Protein AF-A0A969T1V1-F1 (afdb_monomer_lite)

Sequence (151 aa):
MIDFSRWQRIPQPQRDLLFLREVGWFDTRNWFRPGLYQIVAAVGGVSVLAELASQNFFSVLLAGGVAGLAIRQVWQDMNSETAQLDADEFALRRAQFRGYDRPEAARQLALAIETTLQADKTDIETTLRLQRLQAIARGVNATSPQNFTES

Foldseek 3Di:
DDDVVLLVVQPPLLNLLVVQLVVQLVVLLDDDDCVVVVLVVLVVVLVVVVVVCPPDPVSVVVSVVVNVVVVVVSVCSSVDLVSSLRSSVSSLVVVVVVVDDNLRSLVSNLVSLVSRVVDDVPPPSNVVSSVVSNCVNVVNPPDDPPDDPDD

Secondary structure (DSSP, 8-state):
---HHHHTTS-HHHHHHHHHHHHHHHHHHSSSSTHHHHHHHHHHHHHHHHHHGGG-HHHHHHHHHHHHHHHHHHHHHHTSHHHHHHHHHHHHHHHHHTT--HHHHHHHHHHHHHHHHT--TT-HHHHHHHHHHHHHHTT-----S------

Structure (mmCIF, N/CA/C/O backbone):
data_AF-A0A969T1V1-F1
#
_entry.id   AF-A0A969T1V1-F1
#
loop_
_atom_site.group_PDB
_atom_site.id
_atom_site.type_symbol
_atom_site.label_atom_id
_atom_site.label_alt_id
_atom_site.label_comp_id
_atom_site.label_asym_id
_atom_site.label_entity_id
_atom_site.label_seq_id
_atom_site.pdbx_PDB_ins_code
_atom_site.Cartn_x
_atom_site.Cartn_y
_atom_site.Cartn_z
_atom_site.occupancy
_atom_site.B_iso_or_equiv
_atom_site.auth_seq_id
_atom_site.auth_comp_id
_atom_site.auth_asym_id
_atom_site.auth_atom_id
_atom_site.pdbx_PDB_model_num
ATOM 1 N N . MET A 1 1 ? 8.887 -17.202 1.821 1.00 34.00 1 MET A N 1
ATOM 2 C CA . MET A 1 1 ? 7.700 -18.082 1.903 1.00 34.00 1 MET A CA 1
ATOM 3 C C . MET A 1 1 ? 6.876 -17.626 3.091 1.00 34.00 1 MET A C 1
ATOM 5 O O . MET A 1 1 ? 7.435 -17.509 4.172 1.00 34.00 1 MET A O 1
ATOM 9 N N . ILE A 1 2 ? 5.606 -17.276 2.882 1.00 48.94 2 ILE A N 1
ATOM 10 C CA . ILE A 1 2 ? 4.709 -16.863 3.970 1.00 48.94 2 ILE A CA 1
ATOM 11 C C . ILE A 1 2 ? 4.403 -18.103 4.813 1.00 48.94 2 ILE A C 1
ATOM 13 O O . ILE A 1 2 ? 3.995 -19.133 4.282 1.00 48.94 2 ILE A O 1
ATOM 17 N N . ASP A 1 3 ? 4.631 -18.017 6.119 1.00 65.69 3 ASP A N 1
ATOM 18 C CA . ASP A 1 3 ? 4.321 -19.096 7.051 1.00 65.69 3 ASP A CA 1
ATOM 19 C C . ASP A 1 3 ? 2.796 -19.181 7.246 1.00 65.69 3 ASP A C 1
ATOM 21 O O . ASP A 1 3 ? 2.189 -18.373 7.957 1.00 65.69 3 ASP A O 1
ATOM 25 N N . PHE A 1 4 ? 2.158 -20.153 6.586 1.00 65.94 4 PHE A N 1
ATOM 26 C CA . PHE A 1 4 ? 0.708 -20.377 6.650 1.00 65.94 4 PHE A CA 1
ATOM 27 C C . PHE A 1 4 ? 0.198 -20.612 8.082 1.00 65.94 4 PHE A C 1
ATOM 29 O O . PHE A 1 4 ? -0.967 -20.323 8.369 1.00 65.94 4 PHE A O 1
ATOM 36 N N . SER A 1 5 ? 1.056 -21.071 9.001 1.00 65.56 5 SER A N 1
ATOM 37 C CA . SER A 1 5 ? 0.688 -21.259 10.409 1.00 65.56 5 SER A CA 1
ATOM 38 C C . SER A 1 5 ? 0.472 -19.927 11.141 1.00 65.56 5 SER A C 1
ATOM 40 O O . SER A 1 5 ? -0.387 -19.832 12.019 1.00 65.56 5 SER A O 1
ATOM 42 N N . ARG A 1 6 ? 1.188 -18.865 10.739 1.00 68.25 6 ARG A N 1
ATOM 43 C CA . ARG A 1 6 ? 0.975 -17.498 11.239 1.00 68.25 6 ARG A CA 1
ATOM 44 C C . ARG A 1 6 ? -0.273 -16.873 10.630 1.00 68.25 6 ARG A C 1
ATOM 46 O O . ARG A 1 6 ? -1.027 -16.221 11.344 1.00 68.25 6 ARG A O 1
ATOM 53 N N . TRP A 1 7 ? -0.534 -17.133 9.347 1.00 68.56 7 TRP A N 1
ATOM 54 C CA . TRP A 1 7 ? -1.716 -16.621 8.647 1.00 68.56 7 TRP A CA 1
ATOM 55 C C . TRP A 1 7 ? -3.026 -17.030 9.334 1.00 68.56 7 TRP A C 1
ATOM 57 O O . TRP A 1 7 ? -3.908 -16.201 9.530 1.00 68.56 7 TRP A O 1
ATOM 67 N N . GLN A 1 8 ? -3.145 -18.283 9.781 1.00 72.31 8 GLN A N 1
ATOM 68 C CA . GLN A 1 8 ? -4.356 -18.770 10.458 1.00 72.31 8 GLN A CA 1
ATOM 69 C C . GLN A 1 8 ? -4.616 -18.118 11.828 1.00 72.31 8 GLN A C 1
ATOM 71 O O . GLN A 1 8 ? -5.759 -18.106 12.278 1.00 72.31 8 GLN A O 1
ATOM 76 N N . ARG A 1 9 ? -3.587 -17.553 12.475 1.00 77.19 9 ARG A N 1
ATOM 77 C CA . ARG A 1 9 ? -3.701 -16.878 13.782 1.00 77.19 9 ARG A CA 1
ATOM 78 C C . ARG A 1 9 ? -4.177 -15.430 13.673 1.00 77.19 9 ARG A C 1
ATOM 80 O O . ARG A 1 9 ? -4.554 -14.843 14.681 1.00 77.19 9 ARG A O 1
ATOM 87 N N . ILE A 1 10 ? -4.169 -14.860 12.468 1.00 77.12 10 ILE A N 1
ATOM 88 C CA . ILE A 1 10 ? -4.634 -13.497 12.219 1.00 77.12 10 ILE A CA 1
ATOM 89 C C . ILE A 1 10 ? -6.180 -13.487 12.214 1.00 77.12 10 ILE A C 1
ATOM 91 O O . ILE A 1 10 ? -6.797 -14.277 11.477 1.00 77.12 10 ILE A O 1
ATOM 95 N N . PRO A 1 11 ? -6.831 -12.600 12.996 1.00 84.44 11 PRO A N 1
ATOM 96 C CA . PRO A 1 11 ? -8.278 -12.402 12.977 1.00 84.44 11 PRO A CA 1
ATOM 97 C C . PRO A 1 11 ? -8.832 -12.254 11.557 1.00 84.44 11 PRO A C 1
ATOM 99 O O . PRO A 1 11 ? -8.205 -11.654 10.684 1.00 84.44 11 PRO A O 1
ATOM 102 N N . GLN A 1 12 ? -10.026 -12.795 11.311 1.00 84.75 12 GLN A N 1
ATOM 103 C CA . GLN A 1 12 ? -10.632 -12.800 9.974 1.00 84.75 12 GLN A CA 1
ATOM 104 C C . GLN A 1 12 ? -10.717 -11.402 9.319 1.00 84.75 12 GLN A C 1
ATOM 106 O O . GLN A 1 12 ? -10.338 -11.310 8.152 1.00 84.75 12 GLN A O 1
ATOM 111 N N . PRO A 1 13 ? -11.102 -10.315 10.025 1.00 82.44 13 PRO A N 1
ATOM 112 C CA . PRO A 1 13 ? -11.115 -8.970 9.438 1.00 82.44 13 PRO A CA 1
ATOM 113 C C . PRO A 1 13 ? -9.731 -8.502 8.969 1.00 82.44 13 PRO A C 1
ATOM 115 O O . PRO A 1 13 ? -9.597 -7.901 7.910 1.00 82.44 13 PRO A O 1
ATOM 118 N N . GLN A 1 14 ? -8.685 -8.828 9.729 1.00 84.62 14 GLN A N 1
ATOM 119 C CA . GLN A 1 14 ? -7.307 -8.437 9.430 1.00 84.62 14 GLN A CA 1
ATOM 120 C C . GLN A 1 14 ? -6.759 -9.191 8.216 1.00 84.62 14 GLN A C 1
ATOM 122 O O . GLN A 1 14 ? -6.139 -8.587 7.344 1.00 84.62 14 GLN A O 1
ATOM 127 N N . ARG A 1 15 ? -7.038 -10.498 8.110 1.00 86.50 15 ARG A N 1
ATOM 128 C CA . ARG A 1 15 ? -6.696 -11.282 6.911 1.00 86.50 15 ARG A CA 1
ATOM 129 C C . ARG A 1 15 ? -7.395 -10.765 5.669 1.00 86.50 15 ARG A C 1
ATOM 131 O O . ARG A 1 15 ? -6.765 -10.673 4.621 1.00 86.50 15 ARG A O 1
ATOM 138 N N . ASP A 1 16 ? -8.683 -10.462 5.789 1.00 88.19 16 ASP A N 1
ATOM 139 C CA . ASP A 1 16 ? -9.473 -9.992 4.659 1.00 88.19 16 ASP A CA 1
ATOM 140 C C . ASP A 1 16 ? -8.942 -8.656 4.129 1.00 88.19 16 ASP A C 1
ATOM 142 O O . ASP A 1 16 ? -8.724 -8.495 2.930 1.00 88.19 16 ASP A O 1
ATOM 146 N N . LEU A 1 17 ? -8.630 -7.729 5.035 1.00 89.00 17 LEU A N 1
ATOM 147 C CA . LEU A 1 17 ? -8.058 -6.431 4.690 1.00 89.00 17 LEU A CA 1
ATOM 148 C C . LEU A 1 17 ? -6.644 -6.538 4.116 1.00 89.00 17 LEU A C 1
ATOM 150 O O . LEU A 1 17 ? -6.344 -5.853 3.142 1.00 89.00 17 LEU A O 1
ATOM 154 N N . LEU A 1 18 ? -5.794 -7.419 4.654 1.00 87.50 18 LEU A N 1
ATOM 155 C CA . LEU A 1 18 ? -4.478 -7.695 4.068 1.00 87.50 18 LEU A CA 1
ATOM 156 C C . LEU A 1 18 ? -4.595 -8.265 2.659 1.00 87.50 18 LEU A C 1
ATOM 158 O O . LEU A 1 18 ? -3.850 -7.858 1.773 1.00 87.50 18 LEU A O 1
ATOM 162 N N . PHE A 1 19 ? -5.540 -9.179 2.439 1.00 89.12 19 PHE A N 1
ATOM 163 C CA . PHE A 1 19 ? -5.779 -9.746 1.119 1.00 89.12 19 PHE A CA 1
ATOM 164 C C . PHE A 1 19 ? -6.280 -8.684 0.137 1.00 89.12 19 PHE A C 1
ATOM 166 O O . PHE A 1 19 ? -5.750 -8.566 -0.963 1.00 89.12 19 PHE A O 1
ATOM 173 N N . LEU A 1 20 ? -7.263 -7.874 0.537 1.00 88.62 20 LEU A N 1
ATOM 174 C CA . LEU A 1 20 ? -7.779 -6.776 -0.281 1.00 88.62 20 LEU A CA 1
ATOM 175 C C . LEU A 1 20 ? -6.705 -5.742 -0.614 1.00 88.62 20 LEU A C 1
ATOM 177 O O . LEU A 1 20 ? -6.660 -5.255 -1.741 1.00 88.62 20 LEU A O 1
ATOM 181 N N . ARG A 1 21 ? -5.832 -5.433 0.344 1.00 88.38 21 ARG A N 1
ATOM 182 C CA . ARG A 1 21 ? -4.664 -4.580 0.128 1.00 88.38 21 ARG A CA 1
ATOM 183 C C . ARG A 1 21 ? -3.717 -5.196 -0.883 1.00 88.38 21 ARG A C 1
ATOM 185 O O . ARG A 1 21 ? -3.305 -4.499 -1.798 1.00 88.38 21 ARG A O 1
ATOM 192 N N . GLU A 1 22 ? -3.379 -6.472 -0.743 1.00 86.56 22 GLU A N 1
ATOM 193 C CA . GLU A 1 22 ? -2.475 -7.141 -1.679 1.00 86.56 22 GLU A CA 1
ATOM 194 C C . GLU A 1 22 ? -3.069 -7.161 -3.095 1.00 86.56 22 GLU A C 1
ATOM 196 O O . GLU A 1 22 ? -2.375 -6.871 -4.063 1.00 86.56 22 GLU A O 1
ATOM 201 N N . VAL A 1 23 ? -4.382 -7.388 -3.222 1.00 84.62 23 VAL A N 1
ATOM 202 C CA . VAL A 1 23 ? -5.112 -7.248 -4.493 1.00 84.62 23 VAL A CA 1
ATOM 203 C C . VAL A 1 23 ? -5.018 -5.822 -5.034 1.00 84.62 23 VAL A C 1
ATOM 205 O O . VAL A 1 23 ? -4.726 -5.650 -6.211 1.00 84.62 23 VAL A O 1
ATOM 208 N N . GLY A 1 24 ? -5.225 -4.801 -4.199 1.00 82.38 24 GLY A N 1
ATOM 209 C CA . GLY A 1 24 ? -5.085 -3.400 -4.601 1.00 82.38 24 GLY A CA 1
ATOM 210 C C . GLY A 1 24 ? -3.658 -3.039 -5.002 1.00 82.38 24 GLY A C 1
ATOM 211 O O . GLY A 1 24 ? -3.445 -2.277 -5.938 1.00 82.38 24 GLY A O 1
ATOM 212 N N . TRP A 1 25 ? -2.668 -3.625 -4.341 1.00 79.06 25 TRP A N 1
ATOM 213 C CA . TRP A 1 25 ? -1.262 -3.479 -4.683 1.00 79.06 25 TRP A CA 1
ATOM 214 C C . TRP A 1 25 ? -0.930 -4.164 -6.008 1.00 79.06 25 TRP A C 1
ATOM 216 O O . TRP A 1 25 ? -0.200 -3.585 -6.804 1.00 79.06 25 TRP A O 1
ATOM 226 N N . PHE A 1 26 ? -1.507 -5.336 -6.297 1.00 76.25 26 PHE A N 1
ATOM 227 C CA . PHE A 1 26 ? -1.417 -5.973 -7.615 1.00 76.25 26 PHE A CA 1
ATOM 228 C C . PHE A 1 26 ? -2.104 -5.137 -8.705 1.00 76.25 26 PHE A C 1
ATOM 230 O O . PHE A 1 26 ? -1.517 -4.937 -9.766 1.00 76.25 26 PHE A O 1
ATOM 237 N N . ASP A 1 27 ? -3.295 -4.601 -8.430 1.00 70.75 27 ASP A N 1
ATOM 238 C CA . ASP A 1 27 ? -4.046 -3.726 -9.343 1.00 70.75 27 ASP A CA 1
ATOM 239 C C . ASP A 1 27 ? -3.276 -2.428 -9.643 1.00 70.75 27 ASP A C 1
ATOM 241 O O . ASP A 1 27 ? -3.167 -1.996 -10.791 1.00 70.75 27 ASP A O 1
ATOM 245 N N . THR A 1 28 ? -2.636 -1.860 -8.618 1.00 63.03 28 THR A N 1
ATOM 246 C CA . THR A 1 28 ? -1.750 -0.693 -8.745 1.00 63.03 28 THR A CA 1
ATOM 247 C C . THR A 1 28 ? -0.440 -1.050 -9.463 1.00 63.03 28 THR A C 1
ATOM 249 O O . THR A 1 28 ? 0.142 -0.193 -10.128 1.00 63.03 28 THR A O 1
ATOM 252 N N . ARG A 1 29 ? 0.014 -2.313 -9.385 1.00 63.38 29 ARG A N 1
ATOM 253 C CA . ARG A 1 29 ? 1.282 -2.791 -9.962 1.00 63.38 29 ARG A CA 1
ATOM 254 C C . ARG A 1 29 ? 1.285 -3.090 -11.447 1.00 63.38 29 ARG A C 1
ATOM 256 O O . ARG A 1 29 ? 2.364 -3.012 -12.014 1.00 63.38 29 ARG A O 1
ATOM 263 N N . ASN A 1 30 ? 0.190 -3.535 -12.053 1.00 55.53 30 ASN A N 1
ATOM 264 C CA . ASN A 1 30 ? 0.081 -3.815 -13.496 1.00 55.53 30 ASN A CA 1
ATOM 265 C C . ASN A 1 30 ? -1.232 -4.565 -13.724 1.00 55.53 30 ASN A C 1
ATOM 267 O O . ASN A 1 30 ? -1.499 -5.554 -13.055 1.00 55.53 30 ASN A O 1
ATOM 271 N N . TRP A 1 31 ? -2.066 -4.215 -14.697 1.00 48.88 31 TRP A N 1
ATOM 272 C CA . TRP A 1 31 ? -1.842 -4.709 -16.065 1.00 48.88 31 TRP A CA 1
ATOM 273 C C . TRP A 1 31 ? -2.598 -3.890 -17.138 1.00 48.88 31 TRP A C 1
ATOM 275 O O . TRP A 1 31 ? -2.430 -4.128 -18.328 1.00 48.88 31 TRP A O 1
ATOM 285 N N . PHE A 1 32 ? -3.434 -2.912 -16.756 1.00 47.97 32 PHE A N 1
ATOM 286 C CA . PHE A 1 32 ? -4.451 -2.333 -17.658 1.00 47.97 32 PHE A CA 1
ATOM 287 C C . PHE A 1 32 ? -4.450 -0.793 -17.797 1.00 47.97 32 PHE A C 1
ATOM 289 O O . PHE A 1 32 ? -5.411 -0.227 -18.316 1.00 47.97 32 PHE A O 1
ATOM 296 N N . ARG A 1 33 ? -3.396 -0.076 -17.378 1.00 50.75 33 ARG A N 1
ATOM 297 C CA . ARG A 1 33 ? -3.290 1.386 -17.596 1.00 50.75 33 ARG A CA 1
ATOM 298 C C . ARG A 1 33 ? -2.630 1.740 -18.947 1.00 50.75 33 ARG A C 1
ATOM 300 O O . ARG A 1 33 ? -1.739 1.020 -19.392 1.00 50.75 33 ARG A O 1
ATOM 307 N N . PRO A 1 34 ? -2.985 2.879 -19.580 1.00 53.06 34 PRO A N 1
ATOM 308 C CA . PRO A 1 34 ? -2.510 3.278 -20.917 1.00 53.06 34 PRO A CA 1
ATOM 309 C C . PRO A 1 34 ? -0.984 3.458 -21.065 1.00 53.06 34 PRO A C 1
ATOM 311 O O . PRO A 1 34 ? -0.485 3.479 -22.188 1.00 53.06 34 PRO A O 1
ATOM 314 N N . GLY A 1 35 ? -0.220 3.521 -19.968 1.00 56.25 35 GLY A N 1
ATOM 315 C CA . GLY A 1 35 ? 1.250 3.527 -20.006 1.00 56.25 35 GLY A CA 1
ATOM 316 C C . GLY A 1 35 ? 1.861 2.231 -20.559 1.00 56.25 35 GLY A C 1
ATOM 317 O O . GLY A 1 35 ? 2.914 2.270 -21.187 1.00 56.25 35 GLY A O 1
ATOM 318 N N . LEU A 1 36 ? 1.167 1.092 -20.435 1.00 59.16 36 LEU A N 1
ATOM 319 C CA . LEU A 1 36 ? 1.603 -0.181 -21.022 1.00 59.16 36 LEU A CA 1
ATOM 320 C C . LEU A 1 36 ? 1.614 -0.133 -22.551 1.00 59.16 36 LEU A C 1
ATOM 322 O O . LEU A 1 36 ? 2.528 -0.670 -23.158 1.00 59.16 36 LEU A O 1
ATOM 326 N N . TYR A 1 37 ? 0.663 0.564 -23.179 1.00 56.62 37 TYR A N 1
ATOM 327 C CA . TYR A 1 37 ? 0.688 0.787 -24.628 1.00 56.62 37 TYR A CA 1
ATOM 328 C C . TYR A 1 37 ? 1.902 1.608 -25.054 1.00 56.62 37 TYR A C 1
ATOM 330 O O . TYR A 1 37 ? 2.458 1.347 -26.112 1.00 56.62 37 TYR A O 1
ATOM 338 N N . GLN A 1 38 ? 2.346 2.561 -24.233 1.00 61.69 38 GLN A N 1
ATOM 339 C CA . GLN A 1 38 ? 3.542 3.358 -24.513 1.00 61.69 38 GLN A CA 1
ATOM 340 C C . GLN A 1 38 ? 4.823 2.536 -24.320 1.00 61.69 38 GLN A C 1
ATOM 342 O O . GLN A 1 38 ? 5.742 2.661 -25.121 1.00 61.69 38 GLN A O 1
ATOM 347 N N . ILE A 1 39 ? 4.865 1.638 -23.330 1.00 60.53 39 ILE A N 1
ATOM 348 C CA . ILE A 1 39 ? 5.979 0.699 -23.120 1.00 60.53 39 ILE A CA 1
ATOM 349 C C . ILE A 1 39 ? 6.017 -0.363 -24.224 1.00 60.53 39 ILE A C 1
ATOM 351 O O . ILE A 1 39 ? 7.075 -0.620 -24.782 1.00 60.53 39 ILE A O 1
ATOM 355 N N . VAL A 1 40 ? 4.879 -0.951 -24.593 1.00 63.31 40 VAL A N 1
ATOM 356 C CA . VAL A 1 40 ? 4.768 -1.914 -25.700 1.00 63.31 40 VAL A CA 1
ATOM 357 C C . VAL A 1 40 ? 5.075 -1.238 -27.036 1.00 63.31 40 VAL A C 1
ATOM 359 O O . VAL A 1 40 ? 5.772 -1.826 -27.853 1.00 63.31 40 VAL A O 1
ATOM 362 N N . ALA A 1 41 ? 4.642 0.008 -27.249 1.00 61.53 41 ALA A N 1
ATOM 363 C CA . ALA A 1 41 ? 5.028 0.797 -28.418 1.00 61.53 41 ALA A CA 1
ATOM 364 C C . ALA A 1 41 ? 6.525 1.140 -28.414 1.00 61.53 41 ALA A C 1
ATOM 366 O O . ALA A 1 41 ? 7.154 1.087 -29.466 1.00 61.53 41 ALA A O 1
ATOM 367 N N . ALA A 1 42 ? 7.124 1.431 -27.256 1.00 63.38 42 ALA A N 1
ATOM 368 C CA . ALA A 1 42 ? 8.562 1.666 -27.132 1.00 63.38 42 ALA A CA 1
ATOM 369 C C . ALA A 1 42 ? 9.375 0.386 -27.384 1.00 63.38 42 ALA A C 1
ATOM 371 O O . ALA A 1 42 ? 10.348 0.420 -28.130 1.00 63.38 42 ALA A O 1
ATOM 372 N N . VAL A 1 43 ? 8.953 -0.757 -26.836 1.00 62.25 43 VAL A N 1
ATOM 373 C CA . VAL A 1 43 ? 9.563 -2.078 -27.071 1.00 62.25 43 VAL A CA 1
ATOM 374 C C . VAL A 1 43 ? 9.377 -2.515 -28.530 1.00 62.25 43 VAL A C 1
ATOM 376 O O . VAL A 1 43 ? 10.323 -2.988 -29.158 1.00 62.25 43 VAL A O 1
ATOM 379 N N . GLY A 1 44 ? 8.198 -2.292 -29.114 1.00 60.66 44 GLY A N 1
ATOM 380 C CA . GLY A 1 44 ? 7.938 -2.493 -30.542 1.00 60.66 44 GLY A CA 1
ATOM 381 C C . GLY A 1 44 ? 8.804 -1.585 -31.419 1.00 60.66 44 GLY A C 1
ATOM 382 O O . GLY A 1 44 ? 9.377 -2.042 -32.402 1.00 60.66 44 GLY A O 1
ATOM 383 N N . GLY A 1 45 ? 9.007 -0.330 -31.010 1.00 62.62 45 GLY A N 1
ATOM 384 C CA . GLY A 1 45 ? 9.938 0.605 -31.644 1.00 62.62 45 GLY A CA 1
ATOM 385 C C . GLY A 1 45 ? 11.399 0.152 -31.551 1.00 62.62 45 GLY A C 1
ATOM 386 O O . GLY A 1 45 ? 12.122 0.221 -32.538 1.00 62.62 45 GLY A O 1
ATOM 387 N N . VAL A 1 46 ? 11.830 -0.395 -30.409 1.00 59.66 46 VAL A N 1
ATOM 388 C CA . VAL A 1 46 ? 13.171 -0.991 -30.235 1.00 59.66 46 VAL A CA 1
ATOM 389 C C . VAL A 1 46 ? 13.354 -2.223 -31.126 1.00 59.66 46 VAL A C 1
ATOM 391 O O . VAL A 1 46 ? 14.439 -2.427 -31.661 1.00 59.66 46 VAL A O 1
ATOM 394 N N . SER A 1 47 ? 12.295 -3.003 -31.349 1.00 57.84 47 SER A N 1
ATOM 395 C CA . SER A 1 47 ? 12.305 -4.161 -32.256 1.00 57.84 47 SER A CA 1
ATOM 396 C C . SER A 1 47 ? 12.557 -3.732 -33.710 1.00 57.84 47 SER A C 1
ATOM 398 O O . SER A 1 47 ? 13.404 -4.308 -34.386 1.00 57.84 47 SER A O 1
ATOM 400 N N . VAL A 1 48 ? 11.903 -2.651 -34.155 1.00 60.53 48 VAL A N 1
ATOM 401 C CA . VAL A 1 48 ? 12.124 -2.032 -35.478 1.00 60.53 48 VAL A CA 1
ATOM 402 C C . VAL A 1 48 ? 13.538 -1.443 -35.599 1.00 60.53 48 VAL A C 1
ATOM 404 O O . VAL A 1 48 ? 14.174 -1.538 -36.646 1.00 60.53 48 VAL A O 1
ATOM 407 N N . LEU A 1 49 ? 14.079 -0.872 -34.518 1.00 57.06 49 LEU A N 1
ATOM 408 C CA . LEU A 1 49 ? 15.454 -0.360 -34.486 1.00 57.06 49 LEU A CA 1
ATOM 409 C C . LEU A 1 49 ? 16.513 -1.478 -34.463 1.00 57.06 49 LEU A C 1
ATOM 411 O O . LEU A 1 49 ? 17.625 -1.268 -34.946 1.00 57.06 49 LEU A O 1
ATOM 415 N N . ALA A 1 50 ? 16.187 -2.663 -33.940 1.00 56.12 50 ALA A N 1
ATOM 416 C CA . ALA A 1 50 ? 17.090 -3.811 -33.889 1.00 56.12 50 ALA A CA 1
ATOM 417 C C . ALA A 1 50 ? 17.300 -4.469 -35.266 1.00 56.12 50 ALA A C 1
ATOM 419 O O . ALA A 1 50 ? 18.412 -4.910 -35.554 1.00 56.12 50 ALA A O 1
ATOM 420 N N . GLU A 1 51 ? 16.298 -4.464 -36.153 1.00 58.34 51 GLU A N 1
ATOM 421 C CA . GLU A 1 51 ? 16.474 -4.897 -37.553 1.00 58.34 51 GLU A CA 1
ATOM 422 C C . GLU A 1 51 ? 17.446 -3.978 -38.322 1.00 58.34 51 GLU A C 1
ATOM 424 O O . GLU A 1 51 ? 18.278 -4.452 -39.103 1.00 58.34 51 GLU A O 1
ATOM 429 N N . LEU A 1 52 ? 17.437 -2.674 -38.017 1.00 54.66 52 LEU A N 1
ATOM 430 C CA . LEU A 1 52 ? 18.381 -1.674 -38.546 1.00 54.66 52 LEU A CA 1
ATOM 431 C C . LEU A 1 52 ? 19.774 -1.737 -37.882 1.00 54.66 52 LEU A C 1
ATOM 433 O O . LEU A 1 52 ? 20.749 -1.222 -38.431 1.00 54.66 52 LEU A O 1
ATOM 437 N N . ALA A 1 53 ? 19.897 -2.372 -36.709 1.00 55.84 53 ALA A N 1
ATOM 438 C CA . ALA A 1 53 ? 21.140 -2.469 -35.936 1.00 55.84 53 ALA A CA 1
ATOM 439 C C . ALA A 1 53 ? 22.116 -3.543 -36.443 1.00 55.84 53 ALA A C 1
ATOM 441 O O . ALA A 1 53 ? 23.232 -3.646 -35.933 1.00 55.84 53 ALA A O 1
ATOM 442 N N . SER A 1 54 ? 21.747 -4.277 -37.496 1.00 57.62 54 SER A N 1
ATOM 443 C CA . SER A 1 54 ? 22.609 -5.237 -38.196 1.00 57.62 54 SER A CA 1
ATOM 444 C C . SER A 1 54 ? 23.916 -4.627 -38.749 1.00 57.62 54 SER A C 1
ATOM 446 O O . SER A 1 54 ? 24.777 -5.368 -39.218 1.00 57.62 54 SER A O 1
ATOM 448 N N . GLN A 1 55 ? 24.113 -3.304 -38.646 1.00 58.84 55 GLN A N 1
ATOM 449 C CA . GLN A 1 55 ? 25.299 -2.601 -39.140 1.00 58.84 55 GLN A CA 1
ATOM 450 C C . GLN A 1 55 ? 26.266 -2.038 -38.074 1.00 58.84 55 GLN A C 1
ATOM 452 O O . GLN A 1 55 ? 27.413 -1.814 -38.442 1.00 58.84 55 GLN A O 1
ATOM 457 N N . ASN A 1 56 ? 25.899 -1.806 -36.794 1.00 62.59 56 ASN A N 1
ATOM 458 C CA . ASN A 1 56 ? 26.813 -1.152 -35.822 1.00 62.59 56 ASN A CA 1
ATOM 459 C C . ASN A 1 56 ? 26.545 -1.466 -34.327 1.00 62.59 56 ASN A C 1
ATOM 461 O O . ASN A 1 56 ? 25.443 -1.276 -33.830 1.00 62.59 56 ASN A O 1
ATOM 465 N N . PHE A 1 57 ? 27.590 -1.812 -33.559 1.00 69.88 57 PHE A N 1
ATOM 466 C CA . PHE A 1 57 ? 27.527 -2.138 -32.113 1.00 69.88 57 PHE A CA 1
ATOM 467 C C . PHE A 1 57 ? 27.021 -0.990 -31.209 1.00 69.88 57 PHE A C 1
ATOM 469 O O . PHE A 1 57 ? 26.380 -1.229 -30.184 1.00 69.88 57 PHE A O 1
ATOM 476 N N . PHE A 1 58 ? 27.265 0.267 -31.588 1.00 71.38 58 PHE A N 1
ATOM 477 C CA . PHE A 1 58 ? 26.882 1.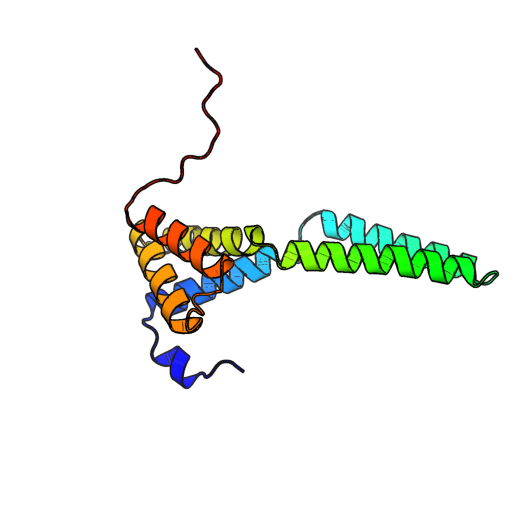436 -30.786 1.00 71.38 58 PHE A CA 1
ATOM 478 C C . PHE A 1 58 ? 25.362 1.640 -30.676 1.00 71.38 58 PHE A C 1
ATOM 480 O O . PHE A 1 58 ? 24.892 2.127 -29.648 1.00 71.38 58 PHE A O 1
ATOM 487 N N . SER A 1 59 ? 24.582 1.249 -31.690 1.00 61.62 59 SER A N 1
ATOM 488 C CA . SER A 1 59 ? 23.119 1.390 -31.652 1.00 61.62 59 SER A CA 1
ATOM 489 C C . SER A 1 59 ? 22.478 0.409 -30.670 1.00 61.62 59 SER A C 1
ATOM 491 O O . SER A 1 59 ? 21.562 0.789 -29.944 1.00 61.62 59 SER A O 1
ATOM 493 N N . VAL A 1 60 ? 23.011 -0.814 -30.569 1.00 67.00 60 VAL A N 1
ATOM 494 C CA . VAL A 1 60 ? 22.578 -1.821 -29.587 1.00 67.00 60 VAL A CA 1
ATOM 495 C C . VAL A 1 60 ? 22.857 -1.344 -28.161 1.00 67.00 60 VAL A C 1
ATOM 497 O O . VAL A 1 60 ? 21.993 -1.460 -27.293 1.00 67.00 60 VAL A O 1
ATOM 500 N N . LEU A 1 61 ? 24.034 -0.756 -27.921 1.00 74.19 61 LEU A N 1
ATOM 501 C CA . LEU A 1 61 ? 24.400 -0.233 -26.604 1.00 74.19 61 LEU A CA 1
ATOM 502 C C . LEU A 1 61 ? 23.495 0.934 -26.177 1.00 74.19 61 LEU A C 1
ATOM 504 O O . LEU A 1 61 ? 23.025 0.965 -25.039 1.00 74.19 61 LEU A O 1
ATOM 508 N N . LEU A 1 62 ? 23.211 1.868 -27.090 1.00 70.75 62 LEU A N 1
ATOM 509 C CA . LEU A 1 62 ? 22.308 2.991 -26.822 1.00 70.75 62 LEU A CA 1
ATOM 510 C C . LEU A 1 62 ? 20.864 2.524 -26.585 1.00 70.75 62 LEU A C 1
ATOM 512 O O . LEU A 1 62 ? 20.245 2.947 -25.608 1.00 70.75 62 LEU A O 1
ATOM 516 N N . ALA A 1 63 ? 20.343 1.621 -27.422 1.00 67.50 63 ALA A N 1
ATOM 517 C CA . ALA A 1 63 ? 18.998 1.067 -27.258 1.00 67.50 63 ALA A CA 1
ATOM 518 C C . ALA A 1 63 ? 18.857 0.288 -25.939 1.00 67.50 63 ALA A C 1
ATOM 520 O O . ALA A 1 63 ? 17.877 0.466 -25.215 1.00 67.50 63 ALA A O 1
ATOM 521 N N . GLY A 1 64 ? 19.865 -0.516 -25.584 1.00 71.00 64 GLY A N 1
ATOM 522 C CA . GLY A 1 64 ? 19.919 -1.229 -24.308 1.00 71.00 64 GLY A CA 1
ATOM 523 C C . GLY A 1 64 ? 19.954 -0.288 -23.100 1.00 71.00 64 GLY A C 1
ATOM 524 O O . GLY A 1 64 ? 19.260 -0.534 -22.115 1.00 71.00 64 GLY A O 1
ATOM 525 N N . GLY A 1 65 ? 20.695 0.822 -23.187 1.00 78.25 65 GLY A N 1
ATOM 526 C CA . GLY A 1 65 ? 20.743 1.843 -22.138 1.00 78.25 65 GLY A CA 1
ATOM 527 C C . GLY A 1 65 ? 19.384 2.501 -21.886 1.00 78.25 65 GLY A C 1
ATOM 528 O O . GLY A 1 65 ? 18.935 2.570 -20.742 1.00 78.25 65 GLY A O 1
ATOM 529 N N . VAL A 1 66 ? 18.691 2.927 -22.946 1.00 73.12 66 VAL A N 1
ATOM 530 C CA . VAL A 1 66 ? 17.360 3.553 -22.835 1.00 73.12 66 VAL A CA 1
ATOM 531 C C . VAL A 1 66 ? 16.316 2.559 -22.318 1.00 73.12 66 VAL A C 1
ATOM 533 O O . VAL A 1 66 ? 15.563 2.889 -21.402 1.00 73.12 66 VAL A O 1
ATOM 536 N N . ALA A 1 67 ? 16.302 1.327 -22.837 1.00 70.62 67 ALA A N 1
ATOM 537 C CA . ALA A 1 67 ? 15.391 0.283 -22.366 1.00 70.62 67 ALA A CA 1
ATOM 538 C C . ALA A 1 67 ? 15.635 -0.066 -20.887 1.00 70.62 67 ALA A C 1
ATOM 540 O O . ALA A 1 67 ? 14.686 -0.189 -20.113 1.00 70.62 67 ALA A O 1
ATOM 541 N N . GLY A 1 68 ? 16.900 -0.158 -20.466 1.00 73.19 68 GLY A N 1
ATOM 542 C CA . GLY A 1 68 ? 17.268 -0.398 -19.071 1.00 73.19 68 GLY A CA 1
ATOM 543 C C . GLY A 1 68 ? 16.808 0.718 -18.126 1.00 73.19 68 GLY A C 1
ATOM 544 O O . GLY A 1 68 ? 16.303 0.430 -17.040 1.00 73.19 68 GLY A O 1
ATOM 545 N N . LEU A 1 69 ? 16.921 1.985 -18.542 1.00 71.19 69 LEU A N 1
ATOM 546 C CA . LEU A 1 69 ? 16.420 3.129 -17.769 1.00 71.19 69 LEU A CA 1
ATOM 547 C C . LEU A 1 69 ? 14.892 3.126 -17.659 1.00 71.19 69 LEU A C 1
ATOM 549 O O . LEU A 1 69 ? 14.374 3.347 -16.568 1.00 71.19 69 LEU A O 1
ATOM 553 N N . ALA A 1 70 ? 14.179 2.810 -18.743 1.00 65.69 70 ALA A N 1
ATOM 554 C CA . ALA A 1 70 ? 12.721 2.701 -18.726 1.00 65.69 70 ALA A CA 1
ATOM 555 C C . ALA A 1 70 ? 12.242 1.580 -17.786 1.00 65.69 70 ALA A C 1
ATOM 557 O O . ALA A 1 70 ? 11.358 1.801 -16.962 1.00 65.69 70 ALA A O 1
ATOM 558 N N . ILE A 1 71 ? 12.874 0.400 -17.838 1.00 65.50 71 ILE A N 1
ATOM 559 C CA . ILE A 1 7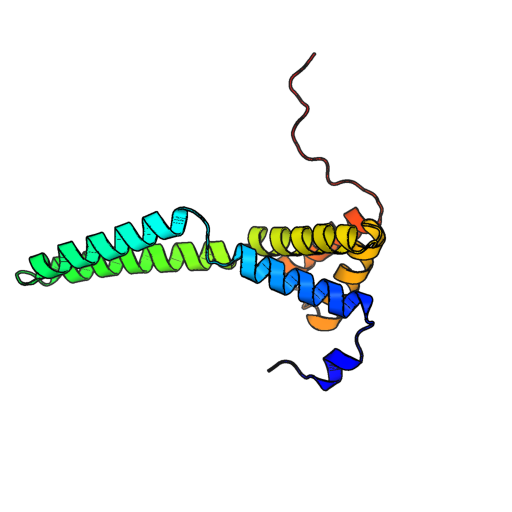1 ? 12.586 -0.711 -16.913 1.00 65.50 71 ILE A CA 1
ATOM 560 C C . ILE A 1 71 ? 12.846 -0.286 -15.463 1.00 65.50 71 ILE A C 1
ATOM 562 O O . ILE A 1 71 ? 12.032 -0.562 -14.582 1.00 65.50 71 ILE A O 1
ATOM 566 N N . ARG A 1 72 ? 13.961 0.411 -15.205 1.00 69.62 72 ARG A N 1
ATOM 567 C CA . ARG A 1 72 ? 14.304 0.905 -13.866 1.00 69.62 72 ARG A CA 1
ATOM 568 C C . ARG A 1 72 ? 13.289 1.922 -13.352 1.00 69.62 72 ARG A C 1
ATOM 570 O O . ARG A 1 72 ? 12.920 1.837 -12.186 1.00 69.62 72 ARG A O 1
ATOM 577 N N . GLN A 1 73 ? 12.853 2.856 -14.190 1.00 66.75 73 GLN A N 1
ATOM 578 C CA . GLN A 1 73 ? 11.868 3.869 -13.816 1.00 66.75 73 GLN A CA 1
ATOM 579 C C . GLN A 1 73 ? 10.525 3.223 -13.465 1.00 66.75 73 GLN A C 1
ATOM 581 O O . GLN A 1 73 ? 9.984 3.486 -12.397 1.00 66.75 73 GLN A O 1
ATOM 586 N N . VAL A 1 74 ? 10.054 2.282 -14.289 1.00 66.31 74 VAL A N 1
ATOM 587 C CA . VAL A 1 74 ? 8.841 1.501 -14.000 1.00 66.31 74 VAL A CA 1
ATOM 588 C C . VAL A 1 74 ? 8.983 0.732 -12.686 1.00 66.31 74 VAL A C 1
ATOM 590 O O . VAL A 1 74 ? 8.070 0.737 -11.866 1.00 66.31 74 VAL A O 1
ATOM 593 N N . TRP A 1 75 ? 10.135 0.102 -12.443 1.00 62.72 75 TRP A N 1
ATOM 594 C CA . TRP A 1 75 ? 10.371 -0.617 -11.193 1.00 62.72 75 TRP A CA 1
ATOM 595 C C . TRP A 1 75 ? 10.380 0.312 -9.971 1.00 62.72 75 TRP A C 1
ATOM 597 O O . TRP A 1 75 ? 9.830 -0.054 -8.936 1.00 62.72 75 TRP A O 1
ATOM 607 N N . GLN A 1 76 ? 10.948 1.515 -10.089 1.00 62.72 76 GLN A N 1
ATOM 608 C CA . GLN A 1 76 ? 10.925 2.533 -9.033 1.00 62.72 76 GLN A CA 1
ATOM 609 C C . GLN A 1 76 ? 9.505 3.039 -8.755 1.00 62.72 76 GLN A C 1
ATOM 611 O O . GLN A 1 76 ? 9.115 3.114 -7.593 1.00 62.72 76 GLN A O 1
ATOM 616 N N . ASP A 1 77 ? 8.713 3.301 -9.795 1.00 63.31 77 ASP A N 1
ATOM 617 C CA . ASP A 1 77 ? 7.321 3.736 -9.656 1.00 63.31 77 ASP A CA 1
ATOM 618 C C . ASP A 1 77 ? 6.455 2.648 -8.993 1.00 63.31 77 ASP A C 1
ATOM 620 O O . ASP A 1 77 ? 5.667 2.940 -8.093 1.00 63.31 77 ASP A O 1
ATOM 624 N N . MET A 1 78 ? 6.653 1.374 -9.355 1.00 61.09 78 MET A N 1
ATOM 625 C CA . MET A 1 78 ? 5.951 0.224 -8.755 1.00 61.09 78 MET A CA 1
ATOM 626 C C . MET A 1 78 ? 6.285 -0.008 -7.275 1.00 61.09 78 MET A C 1
ATOM 628 O O . MET A 1 78 ? 5.516 -0.656 -6.558 1.00 61.09 78 MET A O 1
ATOM 632 N N . ASN A 1 79 ? 7.451 0.459 -6.835 1.00 63.94 79 ASN A N 1
ATOM 633 C CA . ASN A 1 79 ? 7.954 0.295 -5.475 1.00 63.94 79 ASN A CA 1
ATOM 634 C C . ASN A 1 79 ? 7.949 1.614 -4.688 1.00 63.94 79 ASN A C 1
ATOM 636 O O . ASN A 1 79 ? 8.574 1.693 -3.634 1.00 63.94 79 ASN A O 1
ATOM 640 N N . SER A 1 80 ? 7.261 2.631 -5.206 1.00 69.69 80 SER A N 1
ATOM 641 C CA . SER A 1 80 ? 7.133 3.930 -4.564 1.00 69.69 80 SER A CA 1
ATOM 642 C C . SER A 1 80 ? 6.155 3.897 -3.385 1.00 69.69 80 SER A C 1
ATOM 644 O O . SER A 1 80 ? 5.203 3.114 -3.345 1.00 69.69 80 SER A O 1
ATOM 646 N N . GLU A 1 81 ? 6.368 4.819 -2.451 1.00 72.75 81 GLU A N 1
ATOM 647 C CA . GLU A 1 81 ? 5.523 5.035 -1.273 1.00 72.75 81 GLU A CA 1
ATOM 648 C C . GLU A 1 81 ? 4.046 5.261 -1.644 1.00 72.75 81 GLU A C 1
ATOM 650 O O . GLU A 1 81 ? 3.129 4.746 -0.999 1.00 72.75 81 GLU A O 1
ATOM 655 N N . THR A 1 82 ? 3.800 5.970 -2.749 1.00 74.94 82 THR A N 1
ATOM 656 C CA . THR A 1 82 ? 2.454 6.249 -3.263 1.00 74.94 82 THR A CA 1
ATOM 657 C C . THR A 1 82 ? 1.714 4.974 -3.667 1.00 74.94 82 THR A C 1
ATOM 659 O O . THR A 1 82 ? 0.523 4.856 -3.383 1.00 74.94 82 THR A O 1
ATOM 662 N N . ALA A 1 83 ? 2.403 3.976 -4.229 1.00 76.38 83 ALA A N 1
ATOM 663 C CA . ALA A 1 83 ? 1.789 2.704 -4.607 1.00 76.38 83 ALA A CA 1
ATOM 664 C C . ALA A 1 83 ? 1.285 1.913 -3.387 1.00 76.38 83 ALA A C 1
ATOM 666 O O . ALA A 1 83 ? 0.231 1.273 -3.438 1.00 76.38 83 ALA A O 1
ATOM 667 N N . GLN A 1 84 ? 2.004 1.971 -2.262 1.00 82.44 84 GLN A N 1
ATOM 668 C CA . GLN A 1 84 ? 1.554 1.326 -1.028 1.00 82.44 84 GLN A CA 1
ATOM 669 C C . GLN A 1 84 ? 0.363 2.058 -0.399 1.00 82.44 84 GLN A C 1
ATOM 671 O O . GLN A 1 84 ? -0.568 1.418 0.095 1.00 82.44 84 GLN A O 1
ATOM 676 N N . LEU A 1 85 ? 0.364 3.392 -0.458 1.00 86.06 85 LEU A N 1
ATOM 677 C CA . LEU A 1 85 ? -0.741 4.227 0.006 1.00 86.06 85 LEU A CA 1
ATOM 678 C C . LEU A 1 85 ? -2.020 4.014 -0.823 1.00 86.06 85 LEU A C 1
ATOM 680 O O . LEU A 1 85 ? -3.118 3.988 -0.255 1.00 86.06 85 LEU A O 1
ATOM 684 N N . ASP A 1 86 ? -1.893 3.832 -2.134 1.00 85.12 86 ASP A N 1
ATOM 685 C CA . ASP A 1 86 ? -3.015 3.535 -3.029 1.00 85.12 86 ASP A CA 1
ATOM 686 C C . ASP A 1 86 ? -3.601 2.141 -2.773 1.00 85.12 86 ASP A C 1
ATOM 688 O 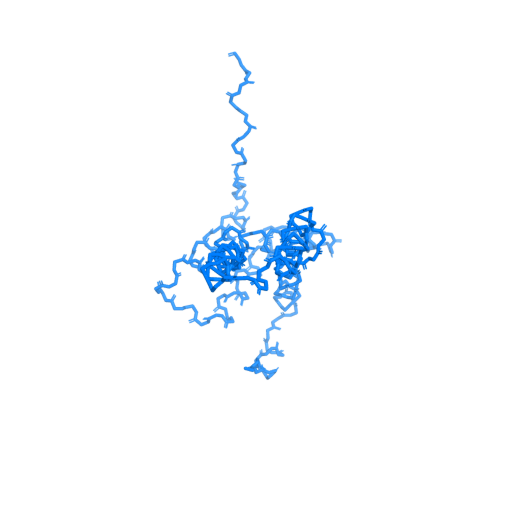O . ASP A 1 86 ? -4.824 1.976 -2.740 1.00 85.12 86 ASP A O 1
ATOM 692 N N . ALA A 1 87 ? -2.747 1.150 -2.509 1.00 87.06 87 ALA A N 1
ATOM 693 C CA . ALA A 1 87 ? -3.173 -0.195 -2.133 1.00 87.06 87 ALA A CA 1
ATOM 694 C C . ALA A 1 87 ? -3.959 -0.217 -0.811 1.00 87.06 87 ALA A C 1
ATOM 696 O O . ALA A 1 87 ? -5.000 -0.875 -0.713 1.00 87.06 87 ALA A O 1
ATOM 697 N N . ASP A 1 88 ? -3.492 0.528 0.196 1.00 90.25 88 ASP A N 1
ATOM 698 C CA . ASP A 1 88 ? -4.192 0.668 1.476 1.00 90.25 88 ASP A CA 1
ATOM 699 C C . ASP A 1 88 ? -5.573 1.332 1.265 1.00 90.25 88 ASP A C 1
ATOM 701 O O . ASP A 1 88 ? -6.585 0.860 1.784 1.00 90.25 88 ASP A O 1
ATOM 705 N N . GLU A 1 89 ? -5.656 2.375 0.431 1.00 90.50 89 GLU A N 1
ATOM 706 C CA . GLU A 1 89 ? -6.920 3.047 0.091 1.00 90.50 89 GLU A CA 1
ATOM 707 C C . GLU A 1 89 ? -7.886 2.134 -0.686 1.00 90.50 89 GLU A C 1
ATOM 709 O O . GLU A 1 89 ? -9.093 2.129 -0.427 1.00 90.50 89 GLU A O 1
ATOM 714 N N . PHE A 1 90 ? -7.377 1.327 -1.622 1.00 90.50 90 PHE A N 1
ATOM 715 C CA . PHE A 1 90 ? -8.170 0.315 -2.319 1.00 90.50 90 PHE A CA 1
ATOM 716 C C . PHE A 1 90 ? -8.800 -0.675 -1.334 1.00 90.50 90 PHE A C 1
ATOM 718 O O . PHE A 1 90 ? -10.003 -0.946 -1.418 1.00 90.50 90 PHE A O 1
ATOM 725 N N . ALA A 1 91 ? -8.014 -1.171 -0.374 1.00 91.44 91 ALA A N 1
ATOM 726 C CA . ALA A 1 91 ? -8.492 -2.100 0.642 1.00 91.44 91 ALA A CA 1
ATOM 727 C C . ALA A 1 91 ? -9.631 -1.499 1.470 1.00 91.44 91 ALA A C 1
ATOM 729 O O . ALA A 1 91 ? -10.673 -2.136 1.632 1.00 91.44 91 ALA A O 1
ATOM 730 N N . LEU A 1 92 ? -9.467 -0.252 1.927 1.00 92.56 92 LEU A N 1
ATOM 731 C CA . LEU A 1 92 ? -10.489 0.462 2.695 1.00 92.56 92 LEU A CA 1
ATOM 732 C C . LEU A 1 92 ? -11.781 0.630 1.897 1.00 92.56 92 LEU A C 1
ATOM 734 O O . LEU A 1 92 ? -12.851 0.277 2.391 1.00 92.56 92 LEU A O 1
ATOM 738 N N . ARG A 1 93 ? -11.699 1.091 0.642 1.00 90.12 93 ARG A N 1
ATOM 739 C CA . ARG A 1 93 ? -12.883 1.225 -0.224 1.00 90.12 93 ARG A CA 1
ATOM 740 C C . ARG A 1 93 ? -13.597 -0.110 -0.399 1.00 90.12 93 ARG A C 1
ATOM 742 O O . ARG A 1 93 ? -14.818 -0.183 -0.276 1.00 90.12 93 ARG A O 1
ATOM 749 N N . ARG A 1 94 ? -12.851 -1.187 -0.661 1.00 89.38 94 ARG A N 1
ATOM 750 C CA . ARG A 1 94 ? -13.442 -2.512 -0.873 1.00 89.38 94 ARG A CA 1
ATOM 751 C C . ARG A 1 94 ? -14.037 -3.105 0.405 1.00 89.38 94 ARG A C 1
ATOM 753 O O . ARG A 1 94 ? -15.061 -3.778 0.317 1.00 89.38 94 ARG A O 1
ATOM 760 N N . ALA A 1 95 ? -13.464 -2.810 1.567 1.00 89.50 95 ALA A N 1
ATOM 761 C CA . ALA A 1 95 ? -14.032 -3.167 2.861 1.00 89.50 95 ALA A CA 1
ATOM 762 C C . ALA A 1 95 ? -15.344 -2.418 3.135 1.00 89.50 95 ALA A C 1
ATOM 764 O O . ALA A 1 95 ? -16.319 -3.038 3.555 1.00 89.50 95 ALA A O 1
ATOM 765 N N . GLN A 1 96 ? -15.422 -1.126 2.802 1.00 89.25 96 GLN A N 1
ATOM 766 C CA . GLN A 1 96 ? -16.677 -0.371 2.895 1.00 89.25 96 GLN A CA 1
ATOM 767 C C . GLN A 1 96 ? -17.781 -0.987 2.024 1.00 89.25 96 GLN A C 1
ATOM 769 O O . GLN A 1 96 ? -18.902 -1.168 2.491 1.00 89.25 96 GLN A O 1
ATOM 774 N N . PHE A 1 97 ? -17.458 -1.422 0.799 1.00 85.62 97 PHE A N 1
ATOM 775 C CA . PHE A 1 97 ? -18.402 -2.170 -0.047 1.00 85.62 97 PHE A CA 1
ATOM 776 C C . PHE A 1 97 ? -18.866 -3.502 0.565 1.00 85.62 97 PHE A C 1
ATOM 778 O O . PHE A 1 97 ? -19.915 -4.013 0.184 1.00 85.62 97 PHE A O 1
ATOM 785 N N . ARG A 1 98 ? -18.097 -4.076 1.496 1.00 84.69 98 ARG A N 1
ATOM 786 C CA . ARG A 1 98 ? -18.438 -5.303 2.234 1.00 84.69 98 ARG A CA 1
ATOM 787 C C . ARG A 1 98 ? -19.160 -5.029 3.558 1.00 84.69 98 ARG A C 1
ATOM 789 O O . ARG A 1 98 ? -19.414 -5.969 4.303 1.00 84.69 98 ARG A O 1
ATOM 796 N N . GLY A 1 99 ? -19.498 -3.770 3.844 1.00 86.56 99 GLY A N 1
ATOM 797 C CA . GLY A 1 99 ? -20.223 -3.366 5.050 1.00 86.56 99 GLY A CA 1
ATOM 798 C C . GLY A 1 99 ? -19.337 -3.057 6.257 1.00 86.56 99 GLY A C 1
ATOM 799 O O . GLY A 1 99 ? -19.863 -2.867 7.350 1.00 86.56 99 GLY A O 1
ATOM 800 N N . TYR A 1 100 ? -18.013 -2.991 6.088 1.00 86.06 100 TYR A N 1
ATOM 801 C CA . TYR A 1 100 ? -17.130 -2.514 7.151 1.00 86.06 100 TYR A CA 1
ATOM 802 C C . TYR A 1 100 ? -17.200 -0.993 7.267 1.00 86.06 100 TYR A C 1
ATOM 804 O O . TYR A 1 100 ? -17.160 -0.271 6.270 1.00 86.06 100 TYR A O 1
ATOM 812 N N . ASP A 1 101 ? -17.224 -0.502 8.499 1.00 90.75 101 ASP A N 1
ATOM 813 C CA . ASP A 1 101 ? -17.037 0.916 8.765 1.00 90.75 101 ASP A CA 1
ATOM 814 C C . ASP A 1 101 ? -15.582 1.330 8.476 1.00 90.75 101 ASP A C 1
ATOM 816 O O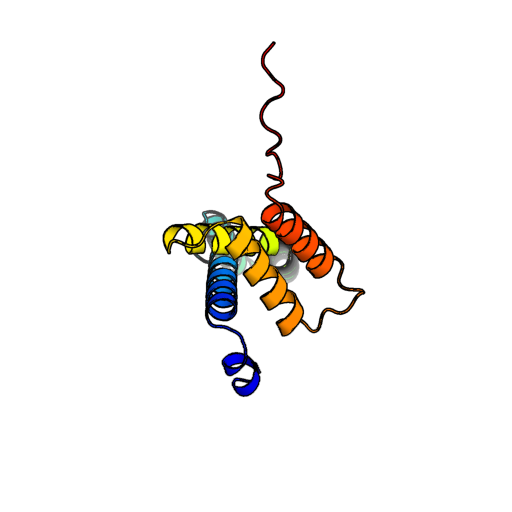 . ASP A 1 101 ? -14.639 0.595 8.777 1.00 90.75 101 ASP A O 1
ATOM 820 N N . ARG A 1 102 ? -15.380 2.502 7.866 1.00 90.81 102 ARG A N 1
ATOM 821 C CA . ARG A 1 102 ? -14.060 2.938 7.369 1.00 90.81 102 ARG A CA 1
ATOM 822 C C . ARG A 1 102 ? -13.002 3.090 8.468 1.00 90.81 102 ARG A C 1
ATOM 824 O O . ARG A 1 102 ? -11.904 2.564 8.273 1.00 90.81 102 ARG A O 1
ATOM 831 N N . PRO A 1 103 ? -13.259 3.781 9.597 1.00 92.62 103 PRO A N 1
ATOM 832 C CA . PRO A 1 103 ? -12.274 3.880 10.669 1.00 92.62 103 PRO A CA 1
ATOM 833 C C . PRO A 1 103 ? -11.997 2.521 11.321 1.00 92.62 103 PRO A C 1
ATOM 835 O O . PRO A 1 103 ? -10.858 2.263 11.706 1.00 92.62 103 PRO A O 1
ATOM 838 N N . GLU A 1 104 ? -12.982 1.621 11.390 1.00 91.25 104 GLU A N 1
ATOM 839 C CA . GLU A 1 104 ? -12.748 0.257 11.872 1.00 91.25 104 GLU A CA 1
ATOM 840 C C . GLU A 1 104 ? -11.881 -0.550 10.900 1.00 91.25 104 GLU A C 1
ATOM 842 O O . GLU A 1 104 ? -10.902 -1.167 11.315 1.00 91.25 104 GLU A O 1
ATOM 847 N N . ALA A 1 105 ? -12.156 -0.475 9.597 1.00 92.06 105 ALA A N 1
ATOM 848 C CA . ALA A 1 105 ? -11.317 -1.082 8.568 1.00 92.06 105 ALA A CA 1
ATOM 849 C C . ALA A 1 105 ? -9.877 -0.542 8.617 1.00 92.06 105 ALA A C 1
ATOM 851 O O . ALA A 1 105 ? -8.924 -1.310 8.506 1.00 92.06 105 ALA A O 1
ATOM 852 N N . ALA A 1 106 ? -9.700 0.761 8.856 1.00 93.69 106 ALA A N 1
ATOM 853 C CA . ALA A 1 106 ? -8.381 1.369 9.004 1.00 93.69 106 ALA A CA 1
ATOM 854 C C . ALA A 1 106 ? -7.633 0.868 10.249 1.00 93.69 106 ALA A C 1
ATOM 856 O O . ALA A 1 106 ? -6.446 0.553 10.150 1.00 93.69 106 ALA A O 1
ATOM 857 N N . ARG A 1 107 ? -8.316 0.711 11.395 1.00 93.69 107 ARG A N 1
ATOM 858 C CA . ARG A 1 107 ? -7.726 0.091 12.598 1.00 93.69 107 ARG A CA 1
ATOM 859 C C . ARG A 1 107 ? -7.287 -1.341 12.337 1.00 93.69 107 ARG A C 1
ATOM 861 O O . ARG A 1 107 ? -6.156 -1.702 12.652 1.00 93.69 107 ARG A O 1
ATOM 868 N N . GLN A 1 108 ? -8.171 -2.150 11.761 1.00 92.06 108 GLN A N 1
ATOM 869 C CA . GLN A 1 108 ? -7.886 -3.558 11.502 1.00 92.06 108 GLN A CA 1
ATOM 870 C C . GLN A 1 108 ? -6.743 -3.721 10.492 1.00 92.06 108 GLN A C 1
ATOM 872 O O . GLN A 1 108 ? -5.891 -4.584 10.682 1.00 92.06 108 GLN A O 1
ATOM 877 N N . LEU A 1 109 ? -6.663 -2.866 9.469 1.00 92.12 109 LEU A N 1
ATOM 878 C CA . LEU A 1 109 ? -5.557 -2.885 8.513 1.00 92.12 109 LEU A CA 1
ATOM 879 C C . LEU A 1 109 ? -4.225 -2.472 9.162 1.00 92.12 109 LEU A C 1
ATOM 881 O O . LEU A 1 109 ? -3.216 -3.131 8.922 1.00 92.12 109 LEU A O 1
ATOM 885 N N . ALA A 1 110 ? -4.217 -1.445 10.021 1.00 91.56 110 ALA A N 1
ATOM 886 C CA . ALA A 1 110 ? -3.019 -1.035 10.758 1.00 91.56 110 ALA A CA 1
ATOM 887 C C . ALA A 1 110 ? -2.490 -2.162 11.661 1.00 91.56 110 ALA A C 1
ATOM 889 O O . ALA A 1 110 ? -1.316 -2.516 11.575 1.00 91.56 110 ALA A O 1
ATOM 890 N N . LEU A 1 111 ? -3.373 -2.796 12.443 1.00 89.75 111 LEU A N 1
ATOM 891 C CA . LEU A 1 111 ? -3.021 -3.947 13.284 1.00 89.75 111 LEU A CA 1
ATOM 892 C C . LEU A 1 111 ? -2.456 -5.103 12.454 1.00 89.75 111 LEU A C 1
ATOM 894 O O . LEU A 1 111 ? -1.487 -5.752 12.848 1.00 89.75 111 LEU A O 1
ATOM 898 N N . ALA A 1 112 ? -3.040 -5.360 11.285 1.00 87.94 112 ALA A N 1
ATOM 899 C CA . ALA A 1 112 ? -2.590 -6.424 10.405 1.00 87.94 112 ALA A CA 1
ATOM 900 C C . ALA A 1 112 ? -1.186 -6.150 9.835 1.00 87.94 112 ALA A C 1
ATOM 902 O O . ALA A 1 112 ? -0.348 -7.052 9.803 1.00 87.94 112 ALA A O 1
ATOM 903 N N . ILE A 1 113 ? -0.904 -4.907 9.431 1.00 87.25 113 ILE A N 1
ATOM 904 C CA . ILE A 1 113 ? 0.421 -4.451 8.982 1.00 87.25 113 ILE A CA 1
ATOM 905 C C . ILE A 1 113 ? 1.441 -4.590 10.120 1.00 87.25 113 ILE A C 1
ATOM 907 O O . ILE A 1 113 ? 2.467 -5.235 9.928 1.00 87.25 113 ILE A O 1
ATOM 911 N N . GLU A 1 114 ? 1.138 -4.089 11.320 1.00 85.75 114 GLU A N 1
ATOM 912 C CA . GLU A 1 114 ? 2.018 -4.202 12.498 1.00 85.75 114 GLU A CA 1
ATOM 913 C C . GLU A 1 114 ? 2.359 -5.663 12.831 1.00 85.75 114 GLU A C 1
ATOM 915 O O . GLU A 1 114 ? 3.516 -6.003 13.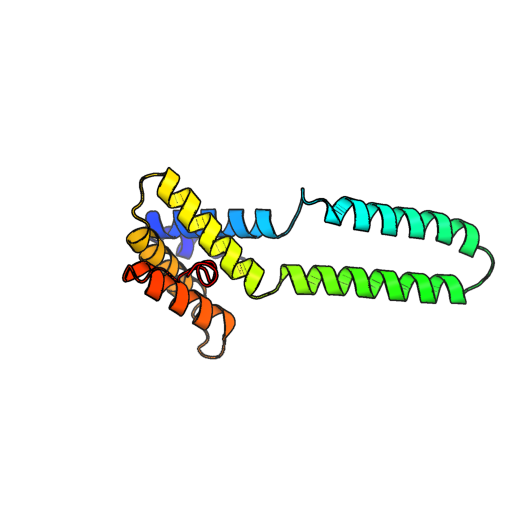087 1.00 85.75 114 GLU A O 1
ATOM 920 N N . THR A 1 115 ? 1.357 -6.545 12.774 1.00 80.88 115 THR A N 1
ATOM 921 C CA . THR A 1 115 ? 1.513 -7.966 13.119 1.00 80.88 115 THR A CA 1
ATOM 922 C C . THR A 1 115 ? 2.308 -8.737 12.061 1.00 80.88 115 THR A C 1
ATOM 924 O O . THR A 1 115 ? 3.042 -9.671 12.391 1.00 80.88 115 THR A O 1
ATOM 927 N N . THR A 1 116 ? 2.160 -8.381 10.781 1.00 76.12 116 THR A N 1
ATOM 928 C CA . THR A 1 116 ? 2.797 -9.099 9.664 1.00 76.12 116 THR A CA 1
ATOM 929 C C . THR A 1 116 ? 4.211 -8.625 9.368 1.00 76.12 116 THR A C 1
ATOM 931 O O . THR A 1 116 ? 5.072 -9.460 9.092 1.00 76.12 116 THR A O 1
ATOM 934 N N . LEU A 1 117 ? 4.466 -7.319 9.441 1.00 70.19 117 LEU A N 1
ATOM 935 C CA . LEU A 1 117 ? 5.737 -6.730 9.018 1.00 70.19 117 LEU A CA 1
ATOM 936 C C . LEU A 1 117 ? 6.834 -6.775 10.085 1.00 70.19 117 LEU A C 1
ATOM 938 O O . LEU A 1 117 ? 7.948 -6.370 9.781 1.00 70.19 117 LEU A O 1
ATOM 942 N N . GLN A 1 118 ? 6.558 -7.282 11.299 1.00 62.53 118 GLN A N 1
ATOM 943 C CA . GLN A 1 118 ? 7.499 -7.229 12.433 1.00 62.53 118 GLN A CA 1
ATOM 944 C C . GLN A 1 118 ? 8.183 -5.857 12.506 1.00 62.53 118 GLN A C 1
ATOM 946 O O . GLN A 1 118 ? 9.407 -5.796 12.549 1.00 62.53 118 GLN A O 1
ATOM 951 N N . ALA A 1 119 ? 7.371 -4.793 12.414 1.00 56.19 119 ALA A N 1
ATOM 952 C CA . ALA A 1 119 ? 7.780 -3.447 12.023 1.00 56.19 119 ALA A CA 1
ATOM 953 C C . ALA A 1 119 ? 9.198 -3.095 12.493 1.00 56.19 119 ALA A C 1
ATOM 955 O O . ALA A 1 119 ? 9.428 -2.836 13.679 1.00 56.19 119 ALA A O 1
ATOM 956 N N . ASP A 1 120 ? 10.146 -3.104 11.553 1.00 61.53 120 ASP A N 1
ATOM 957 C CA . ASP A 1 120 ? 11.453 -2.526 11.806 1.00 61.53 120 ASP A CA 1
ATOM 958 C C . ASP A 1 120 ? 11.238 -1.025 12.008 1.00 61.53 120 ASP A C 1
ATOM 960 O O . ASP A 1 120 ? 10.650 -0.345 11.165 1.00 61.53 120 ASP A O 1
ATOM 964 N N . LYS A 1 121 ? 11.672 -0.496 13.153 1.00 60.75 121 LYS A N 1
ATOM 965 C CA . LYS A 1 121 ? 11.448 0.912 13.514 1.00 60.75 121 LYS A CA 1
ATOM 966 C C . LYS A 1 121 ? 12.158 1.877 12.563 1.00 60.75 121 LYS A C 1
ATOM 968 O O . LYS A 1 121 ? 11.889 3.074 12.610 1.00 60.75 121 LYS A O 1
ATOM 973 N N . THR A 1 122 ? 13.077 1.375 11.742 1.00 69.44 122 THR A N 1
ATOM 974 C CA . THR A 1 122 ? 13.806 2.153 10.739 1.00 69.44 122 THR A CA 1
ATOM 975 C C . THR A 1 122 ? 13.078 2.211 9.388 1.00 69.44 122 THR A C 1
ATOM 977 O O . THR A 1 122 ? 13.467 3.001 8.529 1.00 69.44 122 THR A O 1
ATOM 980 N N . ASP A 1 123 ? 11.994 1.450 9.197 1.00 83.19 123 ASP A N 1
ATOM 981 C CA . ASP A 1 123 ? 11.182 1.513 7.981 1.00 83.19 123 ASP A CA 1
ATOM 982 C C . ASP A 1 123 ? 10.224 2.722 8.005 1.00 83.19 123 ASP A C 1
ATOM 984 O O . ASP A 1 123 ? 9.130 2.708 8.590 1.00 83.19 123 ASP A O 1
ATOM 988 N N . ILE A 1 124 ? 10.670 3.800 7.358 1.00 82.56 124 ILE A N 1
ATOM 989 C CA . ILE A 1 124 ? 9.938 5.067 7.239 1.00 82.56 124 ILE A CA 1
ATOM 990 C C . ILE A 1 124 ? 8.621 4.871 6.476 1.00 82.56 124 ILE A C 1
ATOM 992 O O . ILE A 1 124 ? 7.607 5.467 6.846 1.00 82.56 124 ILE A O 1
ATOM 996 N N . GLU A 1 125 ? 8.606 4.008 5.460 1.00 83.31 125 GLU A N 1
ATOM 997 C CA . GLU A 1 125 ? 7.434 3.777 4.616 1.00 83.31 125 GLU A CA 1
ATOM 998 C C . GLU A 1 125 ? 6.317 3.099 5.416 1.00 83.31 125 GLU A C 1
ATOM 1000 O O . GLU A 1 125 ? 5.181 3.583 5.458 1.00 83.31 125 GLU A O 1
ATOM 1005 N N . THR A 1 126 ? 6.647 2.029 6.147 1.00 85.12 126 THR A N 1
ATOM 1006 C CA . THR A 1 126 ? 5.693 1.379 7.058 1.00 85.12 126 THR A CA 1
ATOM 1007 C C . THR A 1 126 ? 5.207 2.347 8.138 1.00 85.12 126 THR A C 1
ATOM 1009 O O . THR A 1 126 ? 4.011 2.388 8.439 1.00 85.12 126 THR A O 1
ATOM 1012 N N . THR A 1 127 ? 6.097 3.182 8.681 1.00 88.25 127 THR A N 1
ATOM 1013 C CA . THR A 1 127 ? 5.737 4.180 9.699 1.00 88.25 127 THR A CA 1
ATOM 1014 C C . THR A 1 127 ? 4.700 5.177 9.179 1.00 88.25 127 THR A C 1
ATOM 1016 O O . THR A 1 127 ? 3.686 5.412 9.841 1.00 88.25 127 THR A O 1
ATOM 1019 N N . LEU A 1 128 ? 4.907 5.738 7.987 1.00 88.38 128 LEU A N 1
ATOM 1020 C CA . LEU A 1 128 ? 3.977 6.698 7.398 1.00 88.38 128 LEU A CA 1
ATOM 1021 C C . LEU A 1 128 ? 2.609 6.068 7.109 1.00 88.38 128 LEU A C 1
ATOM 1023 O O . LEU A 1 128 ? 1.564 6.664 7.390 1.00 88.38 128 LEU A O 1
ATOM 1027 N N . ARG A 1 129 ? 2.603 4.838 6.590 1.00 89.31 129 ARG A N 1
ATOM 1028 C CA . ARG A 1 129 ? 1.371 4.091 6.310 1.00 89.31 129 ARG A CA 1
ATOM 1029 C C . ARG A 1 129 ? 0.556 3.852 7.576 1.00 89.31 129 ARG A C 1
ATOM 1031 O O . ARG A 1 129 ? -0.648 4.114 7.591 1.00 89.31 129 ARG A O 1
ATOM 1038 N N . LEU A 1 130 ? 1.211 3.433 8.660 1.00 91.19 130 LEU A N 1
ATOM 1039 C CA . LEU A 1 130 ? 0.563 3.254 9.959 1.00 91.19 130 LEU A CA 1
ATOM 1040 C C . LEU A 1 130 ? 0.016 4.574 10.507 1.00 91.19 130 LEU A C 1
ATOM 1042 O O . LEU A 1 130 ? -1.134 4.612 10.942 1.00 91.19 130 LEU A O 1
ATOM 1046 N N . GLN A 1 131 ? 0.776 5.670 10.428 1.00 91.06 131 GLN A N 1
ATOM 1047 C CA . GLN A 1 131 ? 0.302 6.991 10.856 1.00 91.06 131 GLN A CA 1
ATOM 1048 C C . GLN A 1 131 ? -0.951 7.429 10.089 1.00 91.06 131 GLN A C 1
ATOM 1050 O O . GLN A 1 131 ? -1.925 7.879 10.700 1.00 91.06 131 GLN A O 1
ATOM 1055 N N . ARG A 1 132 ? -0.974 7.245 8.764 1.00 91.81 132 ARG A N 1
ATOM 1056 C CA . ARG A 1 132 ? -2.145 7.555 7.934 1.00 91.81 132 ARG A CA 1
ATOM 1057 C C . ARG A 1 132 ? -3.358 6.710 8.322 1.00 91.81 132 ARG A C 1
ATOM 1059 O O . ARG A 1 132 ? -4.446 7.255 8.502 1.00 91.81 132 ARG A O 1
ATOM 1066 N N . LEU A 1 133 ? -3.192 5.396 8.473 1.00 92.69 133 LEU A N 1
ATOM 1067 C CA . LEU A 1 133 ? -4.286 4.502 8.867 1.00 92.69 133 LEU A CA 1
ATOM 1068 C C . LEU A 1 133 ? -4.812 4.833 10.266 1.00 92.69 133 LEU A C 1
ATOM 1070 O O . LEU A 1 133 ? -6.023 4.846 10.477 1.00 92.69 133 LEU A O 1
ATOM 1074 N N . GLN A 1 134 ? -3.927 5.179 11.201 1.00 92.88 134 GLN A N 1
ATOM 1075 C CA . GLN A 1 134 ? -4.312 5.636 12.534 1.00 92.88 134 GLN A CA 1
ATOM 1076 C C . GLN A 1 134 ? -5.069 6.973 12.498 1.00 92.88 134 GLN A C 1
ATOM 1078 O O . GLN A 1 134 ? -6.003 7.155 13.278 1.00 92.88 134 GLN A O 1
ATOM 1083 N N . ALA A 1 135 ? -4.724 7.896 11.595 1.00 92.81 135 ALA A N 1
ATOM 1084 C CA . ALA A 1 135 ? -5.483 9.134 11.405 1.00 92.81 135 ALA A CA 1
ATOM 1085 C C . ALA A 1 135 ? -6.912 8.849 10.904 1.00 92.81 135 ALA A C 1
ATOM 1087 O O . ALA A 1 135 ? -7.880 9.322 11.503 1.00 92.81 135 ALA A O 1
ATOM 1088 N N . ILE A 1 136 ? -7.053 7.986 9.889 1.00 92.00 136 ILE A N 1
ATOM 1089 C CA . ILE A 1 136 ? -8.359 7.559 9.355 1.00 92.00 136 ILE A CA 1
ATOM 1090 C C . ILE A 1 136 ? -9.176 6.837 10.436 1.00 92.00 136 ILE A C 1
ATOM 1092 O O . ILE A 1 136 ? -10.361 7.112 10.609 1.00 92.00 136 ILE A O 1
ATOM 1096 N N . ALA A 1 137 ? -8.540 5.961 11.215 1.00 91.31 137 ALA A N 1
ATOM 1097 C CA . ALA A 1 137 ? -9.143 5.250 12.342 1.00 91.31 137 ALA A CA 1
ATOM 1098 C C . ALA A 1 137 ? -9.707 6.169 13.436 1.00 91.31 137 ALA A C 1
ATOM 1100 O O . ALA A 1 137 ? -10.644 5.790 14.142 1.00 91.31 137 ALA A O 1
ATOM 1101 N N . ARG A 1 138 ? -9.133 7.365 13.599 1.00 90.19 138 ARG A N 1
ATOM 1102 C CA . ARG A 1 138 ? -9.605 8.391 14.540 1.00 90.19 138 ARG A CA 1
ATOM 1103 C C . ARG A 1 138 ? -10.723 9.262 13.958 1.00 90.19 138 ARG A C 1
ATOM 1105 O O . ARG A 1 138 ? -11.190 10.161 14.647 1.00 90.19 138 ARG A O 1
ATOM 1112 N N . GLY A 1 139 ? -11.143 9.025 12.713 1.00 79.50 139 GLY A N 1
ATOM 1113 C CA . GLY A 1 139 ? -12.120 9.865 12.017 1.00 79.50 139 GLY A CA 1
ATOM 1114 C C . GLY A 1 139 ? -11.549 11.208 11.557 1.00 79.50 139 GLY A C 1
ATOM 1115 O O . GLY A 1 139 ? -12.304 12.092 11.159 1.00 79.50 139 GLY A O 1
ATOM 1116 N N . VAL A 1 140 ? -10.221 11.374 11.593 1.00 70.69 140 VAL A N 1
ATOM 1117 C CA . VAL A 1 140 ? -9.556 12.534 11.001 1.00 70.69 140 VAL A CA 1
ATOM 1118 C C . VAL A 1 140 ? -9.493 12.276 9.501 1.00 70.69 140 VAL A C 1
ATOM 1120 O O . VAL A 1 140 ? -8.643 11.527 9.018 1.00 70.69 140 VAL A O 1
ATOM 1123 N N . ASN A 1 141 ? -10.434 12.854 8.755 1.00 53.28 141 ASN A N 1
ATOM 1124 C CA . ASN A 1 141 ? -10.361 12.854 7.300 1.00 53.28 141 ASN A CA 1
ATOM 1125 C C . ASN A 1 141 ? -9.069 13.573 6.896 1.00 53.28 141 ASN A C 1
ATOM 1127 O O . ASN A 1 141 ? -8.905 14.753 7.197 1.00 53.28 141 ASN A O 1
ATOM 1131 N N . ALA A 1 142 ? -8.154 12.874 6.220 1.00 49.06 142 ALA A N 1
ATOM 1132 C CA . ALA A 1 142 ? -7.091 13.536 5.479 1.00 49.06 142 ALA A CA 1
ATOM 1133 C C . ALA A 1 142 ? -7.771 14.335 4.361 1.00 49.06 142 ALA A C 1
ATOM 1135 O O . ALA A 1 142 ? -8.200 13.780 3.350 1.00 49.06 142 ALA A O 1
ATOM 1136 N N . THR A 1 143 ? -7.977 15.622 4.611 1.00 41.50 143 THR A N 1
ATOM 1137 C CA . THR A 1 143 ? -8.584 16.581 3.699 1.00 41.50 143 THR A CA 1
ATOM 1138 C C . THR A 1 143 ? -7.825 16.553 2.376 1.00 41.50 143 THR A C 1
ATOM 1140 O O . THR A 1 143 ? -6.628 16.835 2.330 1.00 41.50 143 THR A O 1
ATOM 1143 N N . SER A 1 144 ? -8.510 16.205 1.287 1.00 36.50 144 SER A N 1
ATOM 1144 C CA . SER A 1 144 ? -8.009 16.450 -0.064 1.00 36.50 144 SER A CA 1
ATOM 1145 C C . SER A 1 144 ? -7.760 17.959 -0.234 1.00 36.50 144 SER A C 1
ATOM 1147 O O . SER A 1 144 ? -8.655 18.744 0.086 1.00 36.50 144 SER A O 1
ATOM 1149 N N . PRO A 1 145 ? -6.589 18.401 -0.729 1.00 36.91 145 PRO A N 1
ATOM 1150 C CA . PRO A 1 145 ? -6.320 19.812 -0.999 1.00 36.91 145 PRO A CA 1
ATOM 1151 C C . PRO A 1 145 ? -7.019 20.239 -2.299 1.00 36.91 145 PRO A C 1
ATOM 1153 O O . PRO A 1 145 ? -6.394 20.393 -3.340 1.00 36.91 145 PRO A O 1
ATOM 1156 N N . GLN A 1 146 ? -8.341 20.372 -2.252 1.00 40.28 146 GLN A N 1
ATOM 1157 C CA . GLN A 1 146 ? -9.186 20.877 -3.335 1.00 40.28 146 GLN A CA 1
ATOM 1158 C C . GLN A 1 146 ? -10.348 21.628 -2.669 1.00 40.28 146 GLN A C 1
ATOM 1160 O O . GLN A 1 146 ? -11.397 21.029 -2.483 1.00 40.28 146 GLN A O 1
ATOM 1165 N N . ASN A 1 147 ? -10.120 22.854 -2.174 1.00 36.06 147 ASN A N 1
ATOM 1166 C CA . ASN A 1 147 ? -11.160 23.859 -1.858 1.00 36.06 147 ASN A CA 1
ATOM 1167 C C . ASN A 1 147 ? -10.531 25.186 -1.371 1.00 36.06 147 ASN A C 1
ATOM 1169 O O . ASN A 1 147 ? -10.858 25.697 -0.305 1.00 36.06 147 ASN A O 1
ATOM 1173 N N . PHE A 1 148 ? -9.610 25.754 -2.158 1.00 47.88 148 PHE A N 1
ATOM 1174 C CA . PHE A 1 148 ? -9.117 27.127 -1.953 1.00 47.88 148 PHE A CA 1
ATOM 1175 C C . PHE A 1 148 ? -9.161 27.946 -3.247 1.00 47.88 148 PHE A C 1
ATOM 1177 O O . PHE A 1 148 ? -8.209 28.639 -3.581 1.00 47.88 148 PHE A O 1
ATOM 1184 N N . THR A 1 149 ? -10.264 27.869 -3.987 1.00 48.28 149 THR A N 1
ATOM 1185 C CA . THR A 1 149 ? -10.602 28.870 -5.007 1.00 48.28 149 THR A CA 1
ATOM 1186 C C . THR A 1 149 ? -12.115 29.002 -5.070 1.00 48.28 149 THR A C 1
ATOM 1188 O O . THR A 1 149 ? -12.738 28.376 -5.915 1.00 48.28 149 THR A O 1
ATOM 1191 N N . GLU A 1 150 ? -12.693 29.748 -4.132 1.00 43.44 150 GLU A N 1
ATOM 1192 C CA . GLU A 1 150 ? -13.935 30.510 -4.323 1.00 43.44 150 GLU A CA 1
ATOM 1193 C C . GLU A 1 150 ? -14.215 31.317 -3.051 1.00 43.44 150 GLU A C 1
ATOM 1195 O O . GLU A 1 150 ? -14.699 30.782 -2.054 1.00 43.44 150 GLU A O 1
ATOM 1200 N N . SER A 1 151 ? -13.829 32.595 -3.074 1.00 43.75 151 SER A N 1
ATOM 1201 C CA . SER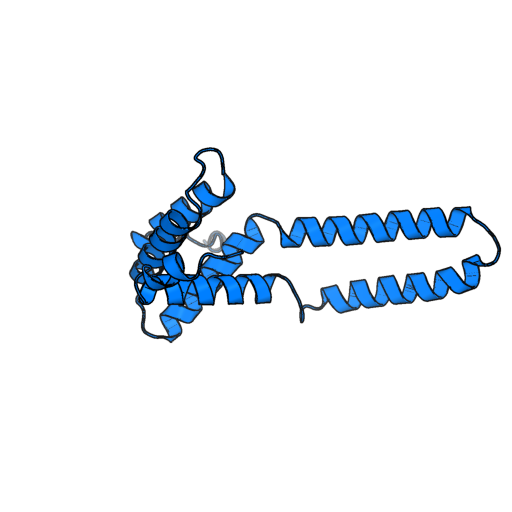 A 1 151 ? -14.429 33.735 -2.359 1.00 43.75 151 SER A CA 1
ATOM 1202 C C . SER A 1 151 ? -13.771 35.013 -2.866 1.00 43.75 151 SER A C 1
ATOM 1204 O O . SER A 1 151 ? -12.531 35.110 -2.726 1.00 43.75 151 SER A O 1
#

Radius of gyration: 21.09 Å; chains: 1; bounding box: 48×55×54 Å

pLDDT: mean 72.76, std 15.52, range [34.0, 93.69]